Protein AF-A0A3A8YBB3-F1 (afdb_monomer)

pLDDT: mean 80.43, std 14.69, range [36.44, 94.19]

Foldseek 3Di:
DDDDDPQNVFPKWKKKWWKALDQDDDDPIDIDIAIERHDDDQVQVQVVVQVVQVVVNMGTNGIGTDDPVVCVVPDDPVVVVVHHYDDD

Solvent-accessible surface area (backbone atoms only — not comparable to full-atom values): 5273 Å² total; per-residue (Å²): 136,82,80,71,52,78,72,73,71,42,63,65,39,38,32,42,36,36,34,14,73,41,90,77,58,84,80,79,58,44,77,46,71,38,42,21,58,65,66,65,51,63,67,56,54,44,57,64,46,37,59,57,30,44,75,73,57,29,24,66,70,46,68,42,83,42,54,72,68,59,46,58,73,77,44,74,65,94,55,51,90,73,46,61,71,46,70,128

Nearest PDB structures (foldseek):
  6zu5-assembly1_LS0  TM=4.852E-01  e=3.101E-01  Paranosema locustae
  8p5d-assembly1_LS0  TM=5.094E-01  e=4.471E+00  Spraguea lophii 42_110
  6iik-assembly1_A  TM=6.049E-01  e=5.386E+00  Homo sapiens
  2qsd-assembly2_G  TM=3.637E-01  e=1.557E+00  Idiomarina loihiensis
  6iin-assembly1_B  TM=4.353E-01  e=5.731E+00  Homo sapiens

Structure (mmCIF, N/CA/C/O backbone):
data_AF-A0A3A8YBB3-F1
#
_entry.id   AF-A0A3A8YBB3-F1
#
loop_
_atom_site.group_PDB
_atom_site.id
_atom_site.type_symbol
_atom_site.label_atom_id
_atom_site.label_alt_id
_atom_site.label_comp_id
_atom_site.label_asym_id
_atom_site.label_entity_id
_atom_site.label_seq_id
_atom_site.pdbx_PDB_ins_code
_atom_site.Cartn_x
_atom_site.Cartn_y
_atom_site.Cartn_z
_atom_site.occupancy
_atom_site.B_iso_or_equiv
_atom_site.auth_seq_id
_atom_site.auth_comp_id
_atom_site.auth_asym_id
_atom_site.auth_atom_id
_atom_site.pdbx_PDB_model_num
ATOM 1 N N . MET A 1 1 ? -34.227 -9.378 2.327 1.00 36.44 1 MET A N 1
ATOM 2 C CA . MET A 1 1 ? -33.098 -8.939 3.174 1.00 36.44 1 MET A CA 1
ATOM 3 C C . MET A 1 1 ? -31.940 -9.895 2.926 1.00 36.44 1 MET A C 1
ATOM 5 O O . MET A 1 1 ? -32.004 -11.024 3.388 1.00 36.44 1 MET A O 1
ATOM 9 N N . LYS A 1 2 ? -30.966 -9.521 2.084 1.00 42.34 2 LYS A N 1
ATOM 10 C CA . LYS A 1 2 ? -29.786 -10.362 1.822 1.00 42.34 2 LYS A CA 1
ATOM 11 C C . LYS A 1 2 ? -28.780 -10.127 2.944 1.00 42.34 2 LYS A C 1
ATOM 13 O O . LYS A 1 2 ? -28.466 -8.978 3.240 1.00 42.34 2 LYS A O 1
ATOM 18 N N . GLY A 1 3 ? -28.369 -11.213 3.595 1.00 42.59 3 GLY A N 1
ATOM 19 C CA . GLY A 1 3 ? -27.400 -11.194 4.681 1.00 42.59 3 GLY A CA 1
ATOM 20 C C . GLY A 1 3 ? -26.099 -10.565 4.209 1.00 42.59 3 GLY A C 1
ATOM 21 O O . GLY A 1 3 ? -25.427 -11.125 3.348 1.00 42.59 3 GLY A O 1
ATOM 22 N N . GLY A 1 4 ? -25.776 -9.402 4.774 1.00 43.50 4 GLY A N 1
ATOM 23 C CA . GLY A 1 4 ? -24.413 -8.901 4.758 1.00 43.50 4 GLY A CA 1
ATOM 24 C C . GLY A 1 4 ? -23.565 -9.909 5.518 1.00 43.50 4 GLY A C 1
ATOM 25 O O . GLY A 1 4 ? -23.854 -10.232 6.674 1.00 43.50 4 GLY A O 1
ATOM 26 N N . THR A 1 5 ? -22.585 -10.475 4.834 1.00 54.12 5 THR A N 1
ATOM 27 C CA . THR A 1 5 ? -21.595 -11.367 5.426 1.00 54.12 5 THR A CA 1
ATOM 28 C C . THR A 1 5 ? -20.903 -10.646 6.589 1.00 54.12 5 THR A C 1
ATOM 30 O O . THR A 1 5 ? -20.861 -9.421 6.640 1.00 54.12 5 THR A O 1
ATOM 33 N N . ILE A 1 6 ? -20.346 -11.371 7.561 1.00 49.81 6 ILE A N 1
ATOM 3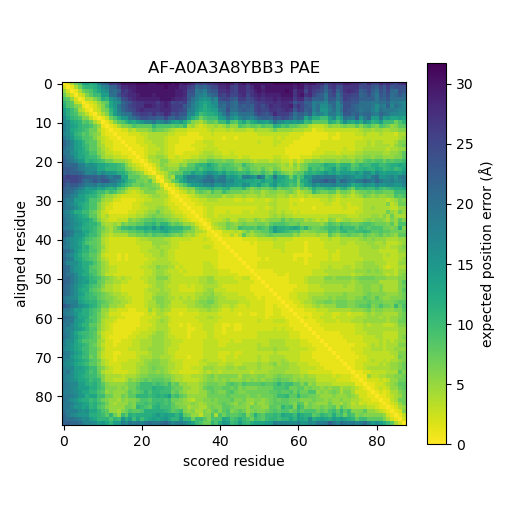4 C CA . ILE A 1 6 ? -19.560 -10.769 8.662 1.00 49.81 6 ILE A CA 1
ATOM 35 C C . ILE A 1 6 ? -18.448 -9.835 8.132 1.00 49.81 6 ILE A C 1
ATOM 37 O O . ILE A 1 6 ? -18.106 -8.846 8.779 1.00 49.81 6 ILE A O 1
ATOM 41 N N . LEU A 1 7 ? -17.970 -10.091 6.910 1.00 49.25 7 LEU A N 1
ATOM 42 C CA . LEU A 1 7 ? -17.015 -9.263 6.175 1.00 49.25 7 LEU A CA 1
ATOM 43 C C . LEU A 1 7 ? -17.580 -7.888 5.773 1.00 49.25 7 LEU A C 1
ATOM 45 O O . LEU A 1 7 ? -16.809 -6.937 5.718 1.00 49.25 7 LEU A O 1
ATOM 49 N N . ASP A 1 8 ? -18.898 -7.758 5.577 1.00 47.94 8 ASP A N 1
ATOM 50 C CA . ASP A 1 8 ? -19.585 -6.493 5.269 1.00 47.94 8 ASP A CA 1
ATOM 51 C C . ASP A 1 8 ? -19.721 -5.572 6.499 1.00 47.94 8 ASP A C 1
ATOM 53 O O . ASP A 1 8 ? -20.003 -4.383 6.360 1.00 47.94 8 ASP A O 1
ATOM 57 N N . LYS A 1 9 ? -19.519 -6.098 7.720 1.00 47.09 9 LYS A N 1
ATOM 58 C CA . LYS A 1 9 ? -19.547 -5.313 8.972 1.00 47.09 9 LYS A CA 1
ATOM 59 C C . LYS A 1 9 ? -18.170 -4.857 9.452 1.00 47.09 9 LYS A C 1
ATOM 61 O O . LYS A 1 9 ? -18.096 -3.930 10.259 1.00 47.09 9 LYS A O 1
ATOM 66 N N . MET A 1 10 ? -17.086 -5.468 8.976 1.00 56.22 10 MET A N 1
ATOM 67 C CA . MET A 1 10 ? -15.739 -4.977 9.255 1.00 56.22 10 MET A CA 1
ATOM 68 C C . MET A 1 10 ? -15.437 -3.813 8.312 1.00 56.22 10 MET A C 1
ATOM 70 O O . MET A 1 10 ? -15.281 -4.005 7.109 1.00 56.22 10 MET A O 1
ATOM 74 N N . LYS A 1 11 ? -15.359 -2.589 8.853 1.00 66.56 11 LYS A N 1
ATOM 75 C CA . LYS A 1 11 ? -14.831 -1.429 8.122 1.00 66.56 11 LYS A CA 1
ATOM 76 C C . LYS A 1 11 ? -13.376 -1.710 7.745 1.00 66.56 11 LYS A C 1
ATOM 78 O O . LYS A 1 11 ? -12.467 -1.466 8.534 1.00 66.56 11 LYS A O 1
ATOM 83 N N . ARG A 1 12 ? -13.171 -2.235 6.541 1.00 78.25 12 ARG A N 1
ATOM 84 C CA . A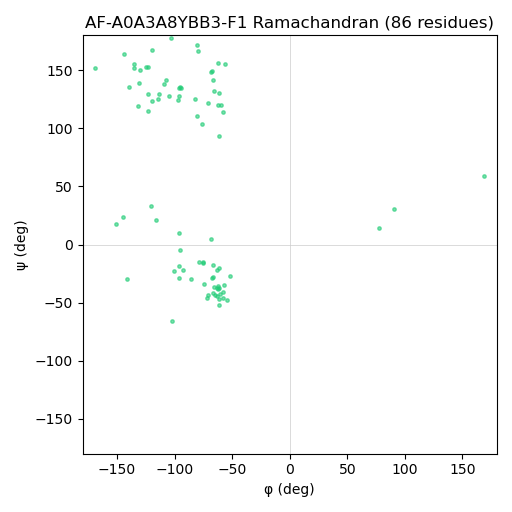RG A 1 12 ? -11.841 -2.446 5.974 1.00 78.25 12 ARG A CA 1
ATOM 85 C C . ARG A 1 12 ? -11.176 -1.100 5.712 1.00 78.25 12 ARG A C 1
ATOM 87 O O . ARG A 1 12 ? -11.838 -0.154 5.282 1.00 78.25 12 ARG A O 1
ATOM 94 N N . LYS A 1 13 ? -9.871 -1.029 5.962 1.00 86.81 13 LYS A N 1
ATOM 95 C CA . LYS A 1 13 ? -9.020 0.064 5.481 1.00 86.81 13 LYS A CA 1
ATOM 96 C C . LYS A 1 13 ? -8.099 -0.466 4.399 1.00 86.81 13 LYS A C 1
ATOM 98 O O . LYS A 1 13 ? -7.544 -1.551 4.558 1.00 86.81 13 LYS A O 1
ATOM 103 N N . TYR A 1 14 ? -7.934 0.315 3.344 1.00 89.38 14 TYR A N 1
ATOM 104 C CA . TYR A 1 14 ? -7.066 -0.013 2.227 1.00 89.38 14 TYR A CA 1
ATOM 105 C C . TYR A 1 14 ? -5.833 0.876 2.284 1.00 89.38 14 TYR A C 1
ATOM 107 O O . TYR A 1 14 ? -5.918 2.055 2.639 1.00 89.38 14 TYR A O 1
ATOM 115 N N . PHE A 1 15 ? -4.690 0.292 1.959 1.00 92.38 15 PHE A N 1
ATOM 116 C CA . PHE A 1 15 ? -3.439 1.016 1.832 1.00 92.38 15 PHE A CA 1
ATOM 117 C C . PHE A 1 15 ? -2.800 0.637 0.514 1.00 92.38 15 PHE A C 1
ATOM 119 O O . PHE A 1 15 ? -2.811 -0.530 0.127 1.00 92.38 15 PHE A O 1
ATOM 126 N N . GLU A 1 16 ? -2.242 1.631 -0.145 1.00 93.12 16 GLU A N 1
ATOM 127 C CA . GLU A 1 16 ? -1.338 1.468 -1.261 1.00 93.12 16 GLU A CA 1
ATOM 128 C C . GLU A 1 16 ? 0.098 1.541 -0.734 1.00 93.12 16 GLU A C 1
ATOM 130 O O . GLU A 1 16 ? 0.456 2.459 0.008 1.00 93.12 16 GLU A O 1
ATOM 135 N N . ILE A 1 17 ? 0.896 0.532 -1.070 1.00 93.12 17 ILE A N 1
ATOM 136 C CA . ILE A 1 17 ? 2.278 0.376 -0.624 1.00 93.12 17 ILE A CA 1
ATOM 137 C C . ILE A 1 17 ? 3.177 0.496 -1.841 1.00 93.12 17 ILE A C 1
ATOM 139 O O . ILE A 1 17 ? 3.008 -0.242 -2.811 1.00 93.12 17 ILE A O 1
ATOM 143 N N . CYS A 1 18 ? 4.139 1.405 -1.756 1.00 93.62 18 CYS A N 1
ATOM 144 C CA . CYS A 1 18 ? 5.201 1.552 -2.735 1.00 93.62 18 CYS A CA 1
ATOM 145 C C . CYS A 1 18 ? 6.440 0.807 -2.234 1.00 93.62 18 CYS A C 1
ATOM 147 O O . CYS A 1 18 ? 6.904 1.057 -1.117 1.00 93.62 18 CYS A O 1
ATOM 149 N N . ILE A 1 19 ? 6.957 -0.118 -3.037 1.00 92.31 19 ILE A N 1
ATOM 150 C CA . ILE A 1 19 ? 8.131 -0.936 -2.729 1.00 92.31 19 ILE A CA 1
ATOM 151 C C . ILE A 1 19 ? 9.168 -0.729 -3.829 1.00 92.31 19 ILE A C 1
ATOM 153 O O . ILE A 1 19 ? 8.866 -0.883 -5.006 1.00 92.31 19 ILE A O 1
ATOM 157 N N . GLY A 1 20 ? 10.400 -0.426 -3.439 1.00 92.12 20 GLY A N 1
ATOM 158 C CA . GLY A 1 20 ? 11.542 -0.327 -4.344 1.00 92.12 20 GLY A CA 1
ATOM 159 C C . GLY A 1 20 ? 12.640 -1.313 -3.978 1.00 92.12 20 GLY A C 1
ATOM 160 O O . GLY A 1 20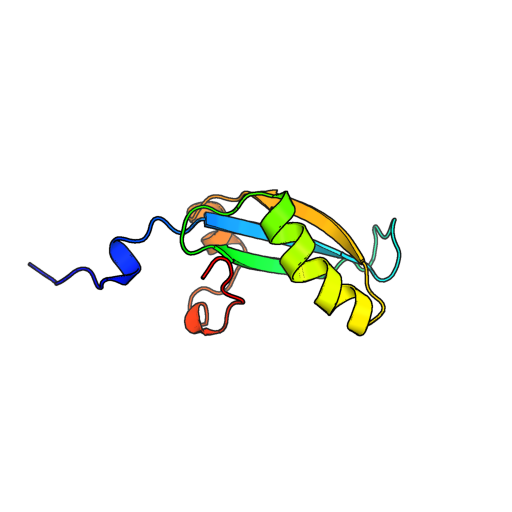 ? 12.662 -1.875 -2.888 1.00 92.12 20 GLY A O 1
ATOM 161 N N . SER A 1 21 ? 13.601 -1.484 -4.871 1.00 86.62 21 SER A N 1
ATOM 162 C CA . SER A 1 21 ? 14.806 -2.306 -4.692 1.00 86.62 21 SER A CA 1
ATOM 163 C C . SER A 1 21 ? 15.842 -1.642 -3.778 1.00 86.62 21 SER A C 1
ATOM 165 O O . SER A 1 21 ? 16.779 -2.277 -3.309 1.00 86.62 21 SER A O 1
ATOM 167 N N . GLY A 1 22 ? 15.707 -0.338 -3.532 1.00 83.25 22 GLY A N 1
ATOM 168 C CA . GLY A 1 22 ? 16.575 0.436 -2.650 1.00 83.25 22 GLY A CA 1
ATOM 169 C C . GLY A 1 22 ? 15.773 1.491 -1.893 1.00 83.25 22 GLY A C 1
ATOM 170 O O . GLY A 1 22 ? 14.678 1.831 -2.321 1.00 83.25 22 GLY A O 1
ATOM 171 N N . PRO A 1 23 ? 16.311 2.087 -0.816 1.00 74.50 23 PRO A N 1
ATOM 172 C CA . PRO A 1 23 ? 15.567 2.974 0.091 1.00 74.50 23 PRO A CA 1
ATOM 173 C C . PRO A 1 23 ? 15.129 4.327 -0.514 1.00 74.50 23 PRO A C 1
ATOM 175 O O . PRO A 1 23 ? 14.644 5.192 0.211 1.00 74.50 23 PRO A O 1
ATOM 178 N N . LYS A 1 24 ? 15.359 4.556 -1.813 1.00 76.56 24 LYS A N 1
ATOM 179 C CA . LYS A 1 24 ? 15.045 5.800 -2.537 1.00 76.56 24 LYS A CA 1
ATOM 180 C C . LYS A 1 24 ? 14.600 5.550 -3.989 1.00 76.56 24 LYS A C 1
ATOM 182 O O . LYS A 1 24 ? 14.845 6.411 -4.835 1.00 76.56 24 LYS A O 1
ATOM 187 N N . GLU A 1 25 ? 14.086 4.365 -4.330 1.00 65.56 25 GLU A N 1
ATOM 188 C CA . GLU A 1 25 ? 13.786 4.091 -5.745 1.00 65.56 25 GLU A CA 1
ATOM 189 C C . GLU A 1 25 ? 12.630 4.972 -6.263 1.00 65.56 25 GLU A C 1
ATOM 191 O O . GLU A 1 25 ? 11.832 5.486 -5.487 1.00 65.56 25 GLU A O 1
ATOM 196 N N . SER A 1 26 ? 12.675 5.298 -7.555 1.00 65.38 26 SER A N 1
ATOM 197 C CA . SER A 1 26 ? 11.749 6.226 -8.224 1.00 65.38 26 SER A CA 1
ATOM 198 C C . SER A 1 26 ? 11.550 5.897 -9.712 1.00 65.38 26 SER A C 1
ATOM 200 O O . SER A 1 26 ? 11.1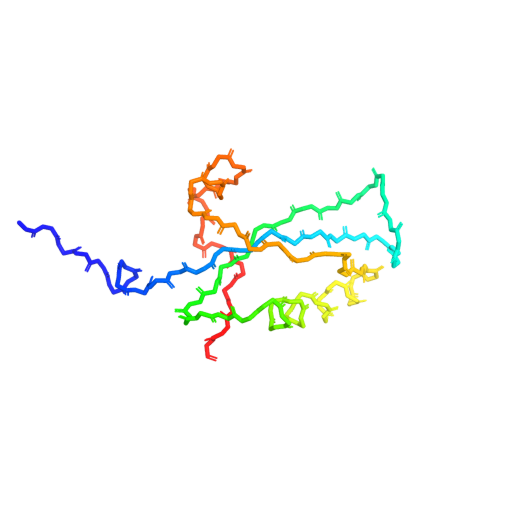33 6.753 -10.493 1.00 65.38 26 SER A O 1
ATOM 202 N N . SER A 1 27 ? 11.903 4.676 -10.145 1.00 70.12 27 SER A N 1
ATOM 203 C CA . SER A 1 27 ? 11.791 4.272 -11.563 1.00 70.12 27 SER A CA 1
ATOM 204 C C . SER A 1 27 ? 11.329 2.832 -11.809 1.00 70.12 27 SER A C 1
ATOM 206 O O . SER A 1 27 ? 10.645 2.629 -12.808 1.00 70.12 27 SER A O 1
ATOM 208 N N . ASN A 1 28 ? 11.600 1.865 -10.921 1.00 78.00 28 ASN A N 1
ATOM 209 C CA . ASN A 1 28 ? 11.011 0.512 -10.998 1.00 78.00 28 ASN A CA 1
ATOM 210 C C . ASN A 1 28 ? 10.195 0.154 -9.752 1.00 78.00 28 ASN A C 1
ATOM 212 O O . ASN A 1 28 ? 10.153 -1.003 -9.333 1.00 78.00 28 ASN A O 1
ATOM 216 N N . ASP A 1 29 ? 9.550 1.154 -9.162 1.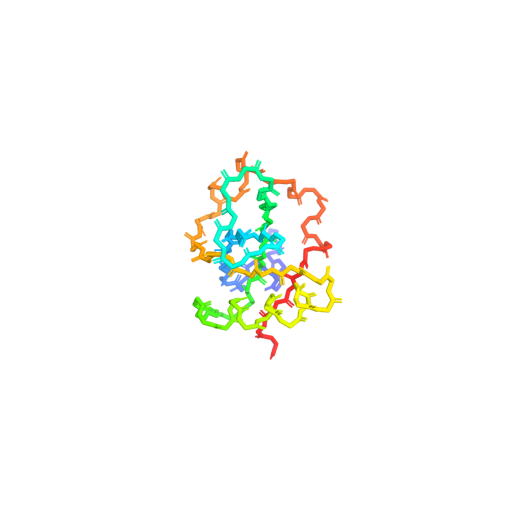00 87.50 29 ASP A N 1
ATOM 217 C CA . ASP A 1 29 ? 8.771 0.967 -7.948 1.00 87.50 29 ASP A CA 1
ATOM 218 C C . ASP A 1 29 ? 7.559 0.075 -8.228 1.00 87.50 29 ASP A C 1
ATOM 220 O O . ASP A 1 29 ? 6.804 0.273 -9.186 1.00 87.50 29 ASP A O 1
ATOM 224 N N . PHE A 1 30 ? 7.363 -0.908 -7.361 1.00 87.56 30 PHE A N 1
ATOM 225 C CA . PHE A 1 30 ? 6.210 -1.782 -7.369 1.00 87.56 30 PHE A CA 1
ATOM 226 C C . PHE A 1 30 ? 5.140 -1.250 -6.419 1.00 87.56 30 PHE A C 1
ATOM 228 O O . PHE A 1 30 ? 5.422 -0.900 -5.273 1.00 87.56 30 PHE A O 1
ATOM 235 N N . TRP A 1 31 ? 3.896 -1.236 -6.891 1.00 90.50 31 TRP A N 1
ATOM 236 C CA . TRP A 1 31 ? 2.747 -0.756 -6.135 1.00 90.50 31 TRP A CA 1
ATOM 237 C C . TRP A 1 31 ? 1.798 -1.915 -5.846 1.00 90.50 31 TRP A C 1
ATOM 239 O O . TRP A 1 31 ? 1.430 -2.669 -6.749 1.00 90.50 31 TRP A O 1
ATOM 249 N N . MET A 1 32 ? 1.396 -2.067 -4.585 1.00 90.00 32 MET A N 1
ATOM 250 C CA . MET A 1 32 ? 0.400 -3.061 -4.181 1.00 90.00 32 MET A CA 1
ATOM 251 C C . MET A 1 32 ? -0.638 -2.490 -3.226 1.00 90.00 32 MET A C 1
ATOM 253 O O . MET A 1 32 ? -0.348 -1.606 -2.422 1.00 90.00 32 MET A O 1
ATOM 257 N N . CYS A 1 33 ? -1.835 -3.072 -3.261 1.00 89.62 33 CYS A N 1
ATOM 258 C CA . CYS A 1 33 ? -2.874 -2.808 -2.280 1.00 89.62 33 CYS A CA 1
ATOM 259 C C . CYS A 1 33 ? -2.870 -3.871 -1.176 1.00 89.62 33 CYS A C 1
ATOM 261 O O . CYS A 1 33 ? -2.831 -5.071 -1.456 1.00 89.62 33 CYS A O 1
ATOM 263 N N . ILE A 1 34 ? -2.975 -3.428 0.078 1.00 87.94 34 ILE A N 1
ATOM 264 C CA . ILE A 1 34 ? -3.184 -4.294 1.244 1.00 87.94 34 ILE A CA 1
ATOM 265 C C . ILE A 1 34 ? -4.448 -3.892 2.008 1.00 87.94 34 ILE A C 1
ATOM 267 O O . ILE A 1 34 ? -4.868 -2.730 2.000 1.00 87.94 34 ILE A O 1
ATOM 271 N N . CYS A 1 35 ? -5.052 -4.860 2.703 1.00 87.12 35 CYS A N 1
ATOM 272 C CA . CYS A 1 35 ? -6.319 -4.678 3.406 1.00 87.12 35 CYS A CA 1
ATOM 273 C C . CYS A 1 35 ? -6.183 -4.925 4.916 1.00 87.12 35 CYS A C 1
ATOM 275 O O . CYS A 1 35 ? -5.825 -6.013 5.366 1.00 87.12 35 CYS A O 1
ATOM 277 N N . GLY A 1 36 ? -6.555 -3.929 5.717 1.00 83.75 36 GLY A N 1
ATOM 278 C CA . GLY A 1 36 ? -6.616 -4.019 7.174 1.00 83.75 36 GLY A CA 1
ATOM 279 C C . GLY A 1 36 ? -8.011 -4.367 7.698 1.00 83.75 36 GLY A C 1
ATOM 280 O O . GLY A 1 36 ? -8.991 -3.754 7.271 1.00 83.75 36 GLY A O 1
ATOM 281 N N . VAL A 1 37 ? -8.113 -5.296 8.660 1.00 77.75 37 VAL A N 1
ATOM 282 C CA . VAL A 1 37 ? -9.409 -5.812 9.177 1.00 77.75 37 VAL A CA 1
ATOM 283 C C . VAL A 1 37 ? -9.982 -5.096 10.406 1.00 77.75 37 VAL A C 1
ATOM 285 O O . VAL A 1 37 ? -11.192 -5.158 10.616 1.00 77.75 37 VAL A O 1
ATOM 288 N N . ARG A 1 38 ? -9.162 -4.393 11.204 1.00 74.44 38 ARG A N 1
ATOM 289 C CA . ARG A 1 38 ? -9.627 -3.625 12.382 1.00 74.44 38 ARG A CA 1
ATOM 290 C C . ARG A 1 38 ? -9.721 -2.120 12.124 1.00 74.44 38 ARG A C 1
ATOM 292 O O . ARG A 1 38 ? -10.806 -1.555 12.146 1.00 74.44 38 ARG A O 1
ATOM 299 N N . ALA A 1 39 ? -8.572 -1.492 11.899 1.00 75.75 39 ALA A N 1
ATOM 300 C CA . ALA A 1 39 ? -8.336 -0.112 11.469 1.00 75.75 39 ALA A CA 1
ATOM 301 C C . ALA A 1 39 ? -6.830 0.160 11.647 1.00 75.75 39 ALA A C 1
ATOM 303 O O . ALA A 1 39 ? -6.473 1.018 12.457 1.00 75.75 39 ALA A O 1
ATOM 304 N N . PRO A 1 40 ? -5.944 -0.613 10.991 1.00 80.50 40 PRO A N 1
ATOM 305 C CA . PRO A 1 40 ? -4.525 -0.499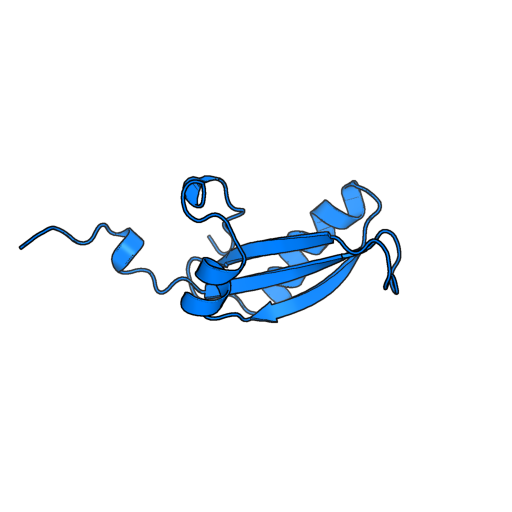 11.274 1.00 80.50 40 PRO A CA 1
ATOM 306 C C . PRO A 1 40 ? -3.991 0.898 10.947 1.00 80.50 40 PRO A C 1
ATOM 308 O O . PRO A 1 40 ? -4.588 1.649 10.163 1.00 80.50 40 PRO A O 1
ATOM 311 N N . THR A 1 41 ? -2.898 1.264 11.602 1.00 88.19 41 THR A N 1
ATOM 312 C CA . THR A 1 41 ? -2.175 2.508 11.337 1.00 88.19 41 THR A CA 1
ATOM 313 C C . THR A 1 41 ? -1.283 2.363 10.105 1.00 88.19 41 THR A C 1
ATOM 315 O O . THR A 1 41 ? -1.014 1.259 9.630 1.00 88.19 41 THR A O 1
ATOM 318 N N . ILE A 1 42 ? -0.792 3.496 9.600 1.00 91.12 42 ILE A N 1
ATOM 319 C CA . ILE A 1 42 ? 0.215 3.526 8.530 1.00 91.12 42 ILE A CA 1
ATOM 320 C C . ILE A 1 42 ? 1.474 2.767 8.975 1.00 91.12 42 ILE A C 1
ATOM 322 O O . ILE A 1 42 ? 2.007 1.976 8.211 1.00 91.12 42 ILE A O 1
ATOM 326 N N . GLN A 1 43 ? 1.900 2.934 10.229 1.00 90.75 43 GLN A N 1
ATOM 327 C CA . GLN A 1 43 ? 3.084 2.266 10.776 1.00 90.75 43 GLN A CA 1
ATOM 328 C C . GLN A 1 43 ? 2.907 0.746 10.872 1.00 90.75 43 GLN A C 1
ATOM 330 O O . GLN A 1 43 ? 3.854 -0.003 10.644 1.00 90.75 43 GLN A O 1
ATOM 335 N N . GLU A 1 44 ? 1.702 0.277 11.206 1.00 89.56 44 GLU A N 1
ATOM 336 C CA . GLU A 1 44 ? 1.389 -1.156 11.220 1.00 89.56 44 GLU A CA 1
ATOM 337 C C . GLU A 1 44 ? 1.415 -1.742 9.801 1.00 89.56 44 GLU A C 1
ATOM 339 O O . GLU A 1 44 ? 1.961 -2.824 9.604 1.00 89.56 44 GLU A O 1
ATOM 344 N N . ALA A 1 45 ? 0.876 -1.017 8.815 1.00 90.12 45 ALA A N 1
ATOM 345 C CA . ALA A 1 45 ? 0.919 -1.387 7.399 1.00 90.12 45 ALA A CA 1
ATOM 346 C C . ALA A 1 45 ? 2.354 -1.431 6.847 1.00 90.12 45 ALA A C 1
ATOM 348 O O . ALA A 1 45 ? 2.736 -2.388 6.172 1.00 90.12 45 ALA A O 1
ATOM 349 N N . GLU A 1 46 ? 3.160 -0.424 7.180 1.00 92.31 46 GLU A N 1
ATOM 350 C CA . GLU A 1 46 ? 4.573 -0.347 6.817 1.00 92.31 46 GLU A CA 1
ATOM 351 C C . GLU A 1 46 ? 5.358 -1.508 7.423 1.00 92.31 46 GLU A C 1
ATOM 353 O O . GLU A 1 46 ? 6.017 -2.244 6.697 1.00 92.31 46 GLU A O 1
ATOM 358 N N . SER A 1 47 ? 5.230 -1.729 8.734 1.00 90.31 47 SER A N 1
ATOM 359 C CA . SER A 1 47 ? 5.940 -2.805 9.439 1.00 90.31 47 SER A CA 1
ATOM 360 C C . SER A 1 47 ? 5.560 -4.187 8.912 1.00 90.31 47 SER A C 1
ATOM 362 O O . SER A 1 47 ? 6.418 -5.061 8.800 1.00 90.31 47 SER A O 1
ATOM 364 N N . PHE A 1 48 ? 4.282 -4.378 8.568 1.00 88.31 48 PHE A N 1
ATOM 365 C CA . PHE A 1 48 ? 3.784 -5.618 7.981 1.00 88.31 48 PHE A CA 1
ATOM 366 C C . PHE A 1 48 ? 4.471 -5.934 6.645 1.00 88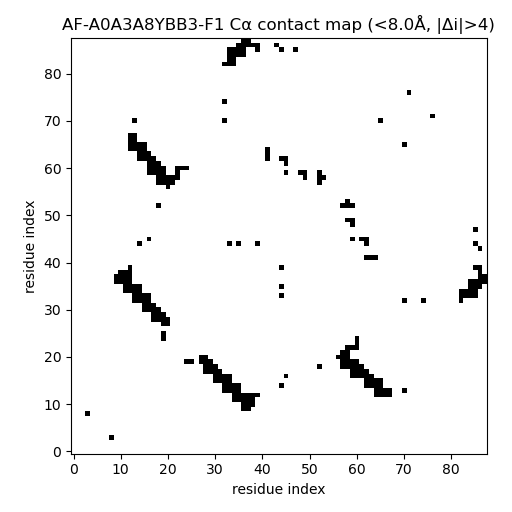.31 48 PHE A C 1
ATOM 368 O O . PHE A 1 48 ? 4.865 -7.076 6.422 1.00 88.31 48 PHE A O 1
ATOM 375 N N . CYS A 1 49 ? 4.671 -4.929 5.787 1.00 89.44 49 CYS A N 1
ATOM 376 C CA . CYS A 1 49 ? 5.301 -5.119 4.477 1.00 89.44 49 CYS A CA 1
ATOM 377 C C . CYS A 1 49 ? 6.833 -5.071 4.532 1.00 89.44 49 CYS A C 1
ATOM 379 O O . CYS A 1 49 ? 7.492 -5.717 3.725 1.00 89.44 49 CYS A O 1
ATOM 381 N N . ALA A 1 50 ? 7.416 -4.320 5.468 1.00 91.25 50 ALA A N 1
ATOM 382 C CA . ALA A 1 50 ? 8.856 -4.082 5.530 1.00 91.25 50 ALA A CA 1
ATOM 383 C C . ALA A 1 50 ? 9.661 -5.367 5.754 1.00 91.25 50 ALA A C 1
ATOM 385 O O . ALA A 1 50 ? 10.717 -5.531 5.149 1.00 91.25 50 ALA A O 1
ATOM 386 N N . ALA A 1 51 ? 9.162 -6.285 6.589 1.00 87.25 51 ALA A N 1
ATOM 387 C CA . ALA A 1 51 ? 9.825 -7.564 6.836 1.00 87.25 51 ALA A CA 1
ATOM 388 C C . ALA A 1 51 ? 9.878 -8.447 5.576 1.00 87.25 51 ALA A C 1
ATOM 390 O O . ALA A 1 51 ? 10.924 -9.018 5.273 1.00 87.25 51 ALA A O 1
ATOM 391 N N . ASP A 1 52 ? 8.771 -8.526 4.835 1.00 88.31 52 ASP A N 1
ATOM 392 C CA . ASP A 1 52 ? 8.675 -9.317 3.605 1.00 88.31 52 ASP A CA 1
ATOM 393 C C . ASP A 1 52 ? 9.473 -8.675 2.462 1.00 88.31 52 ASP A C 1
ATOM 395 O O . ASP A 1 52 ? 10.306 -9.327 1.835 1.00 88.31 52 ASP A O 1
ATOM 399 N N . ALA A 1 53 ? 9.330 -7.359 2.272 1.00 90.12 53 ALA A N 1
ATOM 400 C CA . ALA A 1 53 ? 10.124 -6.607 1.308 1.00 90.12 53 ALA A CA 1
ATOM 401 C C . ALA A 1 53 ? 11.627 -6.820 1.547 1.00 90.12 53 ALA A C 1
ATOM 403 O O . ALA A 1 53 ? 12.344 -7.178 0.615 1.00 90.12 53 ALA A O 1
ATOM 404 N N . ALA A 1 54 ? 12.094 -6.701 2.796 1.00 90.19 54 ALA A N 1
ATOM 405 C CA . ALA A 1 54 ? 13.499 -6.910 3.141 1.00 90.19 54 ALA A CA 1
ATOM 406 C C . ALA A 1 54 ? 13.975 -8.351 2.883 1.00 90.19 54 ALA A C 1
ATOM 408 O O . ALA A 1 54 ? 15.099 -8.53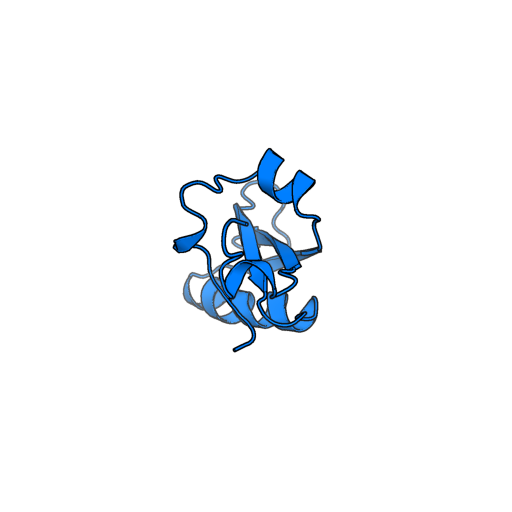9 2.414 1.00 90.19 54 ALA A O 1
ATOM 409 N N . LEU A 1 55 ? 13.133 -9.364 3.136 1.00 89.88 55 LEU A N 1
ATOM 410 C CA . LEU A 1 55 ? 13.431 -10.770 2.821 1.00 89.88 55 LEU A CA 1
ATOM 411 C C . LEU A 1 55 ? 13.739 -10.961 1.327 1.00 89.88 55 LEU A C 1
ATOM 413 O O . LEU A 1 55 ? 14.596 -11.764 0.959 1.00 89.88 55 LEU A O 1
ATOM 417 N N . HIS A 1 56 ? 13.059 -10.193 0.479 1.00 88.44 56 HIS A N 1
ATOM 418 C CA . HIS A 1 56 ? 13.198 -10.222 -0.972 1.00 88.44 56 HIS A CA 1
ATOM 419 C C . HIS A 1 56 ? 14.164 -9.156 -1.525 1.00 88.44 56 HIS A C 1
ATOM 421 O O . HIS A 1 56 ? 14.256 -8.990 -2.740 1.00 88.44 56 HIS A O 1
ATOM 427 N N . GLY A 1 57 ? 14.921 -8.468 -0.660 1.00 87.50 57 GLY A N 1
ATOM 428 C CA . GLY A 1 57 ? 15.907 -7.453 -1.051 1.00 87.50 57 GLY A CA 1
ATOM 429 C C . GLY A 1 57 ? 15.315 -6.092 -1.434 1.00 87.50 57 GLY A C 1
ATOM 430 O O . GLY A 1 57 ? 16.012 -5.278 -2.030 1.00 87.50 57 GLY A O 1
ATOM 431 N N . GLY A 1 58 ? 14.045 -5.850 -1.113 1.00 90.69 58 GLY A N 1
ATOM 432 C CA . GLY A 1 58 ? 13.341 -4.591 -1.327 1.00 90.69 58 GLY A CA 1
ATOM 433 C C . GLY A 1 58 ? 13.166 -3.752 -0.058 1.00 90.69 58 GLY A C 1
ATOM 434 O O . GLY A 1 58 ? 13.529 -4.135 1.054 1.00 90.69 58 GLY A O 1
ATOM 435 N N . HIS A 1 59 ? 12.569 -2.580 -0.244 1.00 92.19 59 HIS A N 1
ATOM 436 C CA . HIS A 1 59 ? 12.329 -1.562 0.768 1.00 92.19 59 HIS A CA 1
ATOM 437 C C . HIS A 1 59 ? 10.947 -0.947 0.573 1.00 92.19 59 HIS A C 1
ATOM 439 O O . HIS A 1 59 ? 10.585 -0.577 -0.542 1.00 92.19 59 HIS A O 1
ATOM 445 N N . VAL A 1 60 ? 10.199 -0.773 1.663 1.00 92.94 60 VAL A N 1
ATOM 446 C CA . VAL A 1 60 ? 8.987 0.052 1.636 1.00 92.94 60 VAL A CA 1
ATOM 447 C C . VAL A 1 60 ? 9.408 1.515 1.498 1.00 92.94 60 VAL A C 1
ATOM 449 O O . VAL A 1 60 ? 10.169 2.027 2.316 1.00 92.94 60 VAL A O 1
ATOM 452 N N . LEU A 1 61 ? 8.930 2.170 0.444 1.00 93.44 61 LEU A N 1
ATOM 453 C CA . LEU A 1 61 ? 9.200 3.575 0.130 1.00 93.44 61 LEU A CA 1
ATOM 454 C C . LEU A 1 61 ? 8.095 4.499 0.635 1.00 93.44 61 LEU A C 1
ATOM 456 O O . LEU A 1 61 ? 8.346 5.664 0.939 1.00 93.44 61 LEU A O 1
ATOM 460 N N . GLY A 1 62 ? 6.868 3.985 0.716 1.00 92.75 62 GLY A N 1
ATOM 461 C CA . GLY A 1 62 ? 5.715 4.755 1.150 1.00 92.75 62 GLY A CA 1
ATOM 462 C C . GLY A 1 62 ? 4.492 3.887 1.408 1.00 92.75 62 GLY A C 1
ATOM 463 O O . GLY A 1 62 ? 4.320 2.825 0.810 1.00 92.75 62 GLY A O 1
ATOM 464 N N . VAL A 1 63 ? 3.642 4.373 2.311 1.00 94.19 63 VAL A N 1
ATOM 465 C CA . VAL A 1 63 ? 2.363 3.764 2.677 1.00 94.19 63 VAL A CA 1
ATOM 466 C C . VAL A 1 63 ? 1.293 4.844 2.651 1.00 94.19 63 VAL A C 1
ATOM 468 O 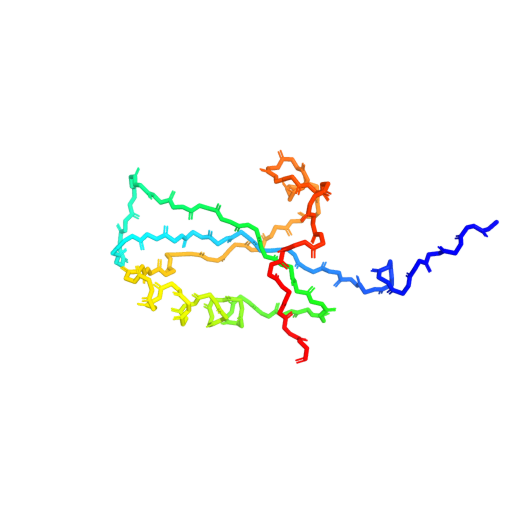O . VAL A 1 63 ? 1.357 5.815 3.408 1.00 94.19 63 VAL A O 1
ATOM 471 N N . TYR A 1 64 ? 0.292 4.657 1.799 1.00 93.75 64 TYR A N 1
ATOM 472 C CA . TYR A 1 64 ? -0.735 5.653 1.523 1.00 93.75 64 TYR A CA 1
ATOM 473 C C . TYR A 1 64 ? -2.114 5.065 1.816 1.00 93.75 64 TYR A C 1
ATOM 475 O O . TYR A 1 64 ? -2.528 4.112 1.158 1.00 93.75 64 TYR A O 1
ATOM 483 N N . PRO A 1 65 ? -2.853 5.589 2.807 1.00 92.44 65 PRO A N 1
ATOM 484 C CA . PRO A 1 65 ? -4.247 5.216 2.988 1.00 92.44 65 PRO A CA 1
ATOM 485 C C . PRO A 1 65 ? -5.054 5.609 1.750 1.00 92.44 65 PRO A C 1
ATOM 487 O O . PRO A 1 65 ? -4.992 6.759 1.317 1.00 92.44 65 PRO A O 1
ATOM 490 N N . ILE A 1 66 ? -5.845 4.677 1.229 1.00 92.56 66 ILE A N 1
ATOM 491 C CA . ILE A 1 66 ? -6.761 4.924 0.114 1.00 92.56 66 ILE A CA 1
ATOM 492 C C . ILE A 1 66 ? -8.183 4.530 0.511 1.00 92.56 66 ILE A C 1
ATOM 494 O O . ILE A 1 66 ? -8.400 3.686 1.388 1.00 92.56 66 ILE A O 1
ATOM 498 N N . ASP A 1 67 ? -9.172 5.170 -0.108 1.00 90.44 67 ASP A N 1
ATOM 499 C CA . ASP A 1 67 ? -10.565 4.769 0.057 1.00 90.44 67 ASP A CA 1
ATOM 500 C C . ASP A 1 67 ? -10.917 3.564 -0.831 1.00 90.44 67 ASP A C 1
ATOM 502 O O . ASP A 1 67 ? -10.123 3.089 -1.648 1.00 90.44 67 ASP A O 1
ATOM 506 N N . LEU A 1 68 ? -12.119 3.022 -0.621 1.00 87.62 68 LEU A N 1
ATOM 507 C CA . LEU A 1 68 ? -12.605 1.867 -1.373 1.00 87.62 68 LEU A CA 1
ATOM 508 C C . LEU A 1 68 ? -12.726 2.167 -2.873 1.00 87.62 68 LEU A C 1
ATOM 510 O O . LEU A 1 68 ? -12.481 1.275 -3.682 1.00 87.62 68 LEU A O 1
ATOM 514 N N . ASP A 1 69 ? -13.113 3.387 -3.240 1.00 90.31 69 ASP A N 1
ATOM 515 C CA . ASP A 1 69 ? -13.342 3.756 -4.636 1.00 90.31 69 ASP A CA 1
ATOM 516 C C . ASP A 1 69 ? -12.014 3.841 -5.398 1.00 90.31 69 ASP A C 1
ATOM 518 O O . ASP A 1 69 ? -11.886 3.260 -6.475 1.00 90.31 69 ASP A O 1
ATOM 522 N N . THR A 1 70 ? -10.991 4.446 -4.791 1.00 90.62 70 THR A N 1
ATOM 523 C CA . THR A 1 70 ? -9.616 4.475 -5.309 1.00 90.62 70 THR A CA 1
ATOM 524 C C . THR A 1 70 ? -9.047 3.065 -5.417 1.00 90.62 70 THR A C 1
ATOM 526 O O . THR A 1 70 ? -8.523 2.687 -6.463 1.00 90.62 70 THR A O 1
ATOM 529 N N . ALA A 1 71 ? -9.207 2.245 -4.372 1.00 88.94 71 ALA A N 1
ATOM 530 C CA . ALA A 1 71 ? -8.745 0.863 -4.405 1.00 88.94 71 ALA A CA 1
ATOM 531 C C . ALA A 1 71 ? -9.386 0.094 -5.573 1.00 88.94 71 ALA A C 1
ATOM 533 O O . ALA A 1 71 ? -8.690 -0.597 -6.312 1.00 88.94 71 ALA A O 1
ATOM 534 N N . ARG A 1 72 ? -10.704 0.230 -5.769 1.00 88.31 72 ARG A N 1
ATOM 535 C CA . ARG A 1 72 ? -11.441 -0.440 -6.856 1.00 88.31 72 ARG A CA 1
ATOM 536 C C . ARG A 1 72 ? -11.073 0.063 -8.246 1.00 88.31 72 ARG A C 1
ATOM 538 O O . ARG A 1 72 ? -11.207 -0.693 -9.201 1.00 88.31 72 ARG A O 1
ATOM 545 N N . ALA A 1 73 ? -10.658 1.320 -8.367 1.00 89.69 73 ALA A N 1
ATOM 546 C CA . ALA A 1 73 ? -10.229 1.891 -9.636 1.00 89.69 73 ALA A CA 1
ATOM 547 C C . ALA A 1 73 ? -8.841 1.385 -10.063 1.00 89.69 73 ALA A C 1
ATOM 549 O O . ALA A 1 73 ? -8.597 1.226 -11.258 1.00 89.69 73 ALA A O 1
ATOM 550 N N . CYS A 1 74 ? -7.949 1.128 -9.101 1.00 88.19 74 CYS A N 1
ATOM 551 C CA . CYS A 1 74 ? -6.549 0.791 -9.370 1.00 88.19 74 CYS A CA 1
ATOM 552 C C . CYS A 1 74 ? -6.230 -0.711 -9.282 1.00 88.19 74 CYS A C 1
ATOM 554 O O . CYS A 1 74 ? -5.243 -1.151 -9.870 1.00 88.19 74 CYS A O 1
ATOM 556 N N . TYR A 1 75 ? -7.033 -1.502 -8.562 1.00 87.44 75 TYR A N 1
ATOM 557 C CA . TYR A 1 75 ? -6.706 -2.891 -8.229 1.00 87.44 75 TYR A CA 1
ATOM 558 C C . TYR A 1 75 ? -7.837 -3.871 -8.554 1.00 87.44 75 TYR A C 1
ATOM 560 O O . TYR A 1 75 ? -9.020 -3.545 -8.481 1.00 87.44 75 TYR A O 1
ATOM 568 N N . ASP A 1 76 ? -7.459 -5.111 -8.873 1.00 85.19 76 ASP A N 1
ATOM 569 C CA . ASP A 1 76 ? -8.396 -6.194 -9.177 1.00 85.19 76 ASP A CA 1
ATOM 570 C C . ASP A 1 76 ? -9.043 -6.753 -7.896 1.00 85.19 76 ASP A C 1
ATOM 572 O O . ASP A 1 76 ? -8.431 -7.512 -7.136 1.00 85.19 76 ASP A O 1
ATOM 576 N N . PHE A 1 77 ? -10.304 -6.375 -7.669 1.00 84.62 77 PHE A N 1
ATOM 577 C CA . PHE A 1 77 ? -11.104 -6.850 -6.540 1.00 84.62 77 PHE A CA 1
ATOM 578 C C . PHE A 1 77 ? -11.680 -8.256 -6.738 1.00 84.62 77 PHE A C 1
ATOM 580 O O . PHE A 1 77 ? -12.080 -8.872 -5.746 1.00 84.62 77 PHE A O 1
ATOM 587 N N . ASP A 1 78 ? -11.687 -8.802 -7.959 1.00 82.38 78 ASP A N 1
ATOM 588 C CA . ASP A 1 78 ? -12.186 -10.162 -8.210 1.00 82.38 78 ASP A CA 1
ATOM 589 C C . ASP A 1 78 ? -11.289 -11.218 -7.547 1.00 82.38 78 ASP A C 1
ATOM 591 O O . ASP A 1 78 ? -11.706 -12.357 -7.335 1.00 82.38 78 ASP A O 1
ATOM 595 N N . ARG A 1 79 ? -10.061 -10.826 -7.177 1.00 76.69 79 ARG A N 1
ATOM 596 C CA . ARG A 1 79 ? -9.088 -11.633 -6.426 1.00 76.69 79 ARG A CA 1
ATOM 597 C C . ARG A 1 79 ? -8.744 -11.046 -5.056 1.00 76.69 79 ARG A C 1
ATOM 599 O O . ARG A 1 79 ? -7.691 -11.362 -4.497 1.00 76.69 79 ARG A O 1
ATOM 606 N N . ALA A 1 80 ? -9.608 -10.187 -4.508 1.00 73.88 80 ALA A N 1
ATOM 607 C CA . ALA A 1 80 ? -9.395 -9.552 -3.204 1.00 73.88 80 ALA A CA 1
ATOM 608 C C . ALA A 1 80 ? -9.305 -10.555 -2.040 1.00 73.88 80 ALA A C 1
ATOM 610 O O . ALA A 1 80 ? -8.766 -10.235 -0.983 1.00 73.88 80 ALA A O 1
ATOM 611 N N . ASP A 1 81 ? -9.811 -11.775 -2.221 1.00 76.19 81 ASP A N 1
ATOM 612 C CA . ASP A 1 81 ? -9.664 -12.894 -1.287 1.00 76.19 81 ASP A CA 1
ATOM 613 C C . ASP A 1 81 ? -8.204 -13.338 -1.096 1.00 76.19 81 ASP A C 1
ATOM 615 O O . ASP A 1 81 ? -7.878 -13.937 -0.074 1.00 76.19 81 ASP A O 1
ATOM 619 N N . ARG A 1 82 ? -7.324 -13.024 -2.053 1.00 76.62 82 ARG A N 1
ATOM 620 C CA . ARG A 1 82 ? -5.891 -13.360 -2.017 1.00 76.62 82 ARG A CA 1
ATOM 621 C C . ARG A 1 82 ? -5.015 -12.239 -1.481 1.00 76.62 82 ARG A C 1
ATOM 623 O O . ARG A 1 82 ? -3.800 -12.409 -1.404 1.00 76.62 82 ARG A O 1
ATOM 630 N N . TRP A 1 83 ? -5.596 -11.078 -1.194 1.00 76.75 83 TRP A N 1
ATOM 631 C CA . TRP A 1 83 ? -4.815 -9.928 -0.766 1.00 76.75 83 TRP A CA 1
ATOM 632 C C . TRP A 1 83 ? -4.212 -10.167 0.619 1.00 76.75 83 TRP A C 1
ATOM 634 O O . TRP A 1 83 ? -4.834 -10.836 1.449 1.00 76.75 83 TRP A O 1
ATOM 644 N N . PRO A 1 84 ? -3.030 -9.596 0.906 1.00 70.62 84 PRO A N 1
ATOM 645 C CA . PRO A 1 84 ? -2.469 -9.639 2.244 1.00 70.62 84 PRO A CA 1
ATOM 646 C C . PRO A 1 84 ? -3.431 -8.965 3.228 1.00 70.62 84 PRO A C 1
ATOM 648 O O . PRO A 1 84 ? -3.773 -7.784 3.088 1.00 70.62 84 PRO A O 1
ATOM 651 N N . VAL A 1 85 ? -3.882 -9.734 4.220 1.00 69.38 85 VAL A N 1
ATOM 652 C CA . VAL A 1 85 ? -4.736 -9.252 5.305 1.00 69.38 85 VAL A CA 1
ATOM 653 C C . VAL A 1 85 ? -3.904 -9.131 6.572 1.00 69.38 85 VAL A C 1
ATOM 655 O O . VAL A 1 85 ? -3.255 -10.091 6.981 1.00 69.38 85 VAL A O 1
ATOM 658 N N . PHE A 1 86 ? -3.950 -7.967 7.219 1.00 70.94 86 PHE A N 1
ATOM 659 C CA . PHE A 1 86 ? -3.154 -7.690 8.416 1.00 70.94 86 PHE A CA 1
ATOM 660 C C . PHE A 1 86 ? -3.972 -7.009 9.524 1.00 70.94 86 PHE A C 1
ATOM 662 O O . PHE A 1 86 ? -4.997 -6.362 9.278 1.00 70.94 86 PHE A O 1
ATOM 669 N N . GLY A 1 87 ? -3.515 -7.177 10.770 1.00 57.66 87 GLY A N 1
ATOM 670 C CA . GLY A 1 87 ? -4.188 -6.669 11.970 1.00 57.66 87 GLY A CA 1
ATOM 671 C C . GLY A 1 87 ? -5.187 -7.633 12.622 1.00 57.66 87 GLY A C 1
ATOM 672 O O . GLY A 1 87 ? -6.158 -7.145 13.206 1.00 57.66 87 GLY A O 1
ATOM 673 N N . LEU A 1 88 ? -4.953 -8.949 12.504 1.00 57.59 88 LEU A N 1
ATOM 674 C CA . LEU A 1 88 ? -5.580 -9.985 13.343 1.00 57.59 88 LEU A CA 1
ATOM 675 C C . LEU A 1 88 ? -5.143 -9.866 14.809 1.00 57.59 88 LEU A C 1
ATOM 677 O O . LEU A 1 88 ? -3.983 -9.455 15.041 1.00 57.59 88 LEU A O 1
#

Secondary structure (DSSP, 8-state):
-----HHHHS--EEEEEEEESSTT--SS-EEEEEEESS---HHHHHHHHHHHHHHTT-EEEEEEEE-HHHHHHHS-GGGGGGS-EE--

Sequence (88 aa):
MKGGTILDKMKRKYFEICIGSGPKESSNDFWMCICGVRAPTIQEAESFCAADAALHGGHVLGVYPIDLDTARACYDFDRADRWPVFGL

Mean predicted aligned error: 7.62 Å

Radius of gyration: 14.01 Å; Cα contacts (8 Å, |Δi|>4): 140; chains: 1; bounding box: 50×20×25 Å